Protein AF-F2U3V9-F1 (afdb_monomer_lite)

Sequence (122 aa):
MSDLPAEWVKRCKELVGGEVFTRDAPGKWEGKQGSHVPVTEKTDDGKTKVKVPHVMKKGESDAENHWIELVFVMDSEGEVAACAKFAPTDAEAVLAFEPQEGKSYTPYGLCNLHGLWKGDNF

Structure (mmCIF, N/CA/C/O backbone):
data_AF-F2U3V9-F1
#
_entry.id   AF-F2U3V9-F1
#
loop_
_atom_site.group_PDB
_atom_site.id
_atom_site.type_symbol
_atom_site.label_atom_id
_atom_site.label_alt_id
_atom_site.label_comp_id
_atom_site.label_asym_id
_atom_site.label_entity_id
_atom_site.label_seq_id
_atom_site.pdbx_PDB_ins_code
_atom_site.Cartn_x
_atom_site.Cartn_y
_atom_site.Cartn_z
_atom_site.occupancy
_atom_site.B_iso_or_equiv
_atom_site.auth_seq_id
_atom_site.auth_comp_id
_atom_site.auth_asym_id
_atom_site.auth_atom_id
_atom_site.pdbx_PDB_model_num
ATOM 1 N N . MET A 1 1 ? 0.333 12.790 16.675 1.00 47.12 1 MET A N 1
ATOM 2 C CA . MET A 1 1 ? 0.216 12.163 15.345 1.00 47.12 1 MET A CA 1
ATOM 3 C C . MET A 1 1 ? 0.920 13.105 14.392 1.00 47.12 1 MET A C 1
ATOM 5 O O . MET A 1 1 ? 0.575 14.274 14.392 1.00 47.12 1 MET A O 1
ATOM 9 N N . SER A 1 2 ? 1.997 12.680 13.735 1.00 49.88 2 SER A N 1
ATOM 10 C CA . SER A 1 2 ? 2.612 13.497 12.684 1.00 49.88 2 SER A CA 1
ATOM 11 C C . SER A 1 2 ? 1.569 13.701 11.589 1.00 49.88 2 SER A C 1
ATOM 13 O O . SER A 1 2 ? 1.069 12.705 11.065 1.00 49.88 2 SER A O 1
ATOM 15 N N . ASP A 1 3 ? 1.211 14.949 11.294 1.00 69.62 3 ASP A N 1
ATOM 16 C CA . ASP A 1 3 ? 0.222 15.257 10.265 1.00 69.62 3 ASP A CA 1
ATOM 17 C C . ASP A 1 3 ? 0.719 14.704 8.925 1.00 69.62 3 ASP A C 1
ATOM 19 O O . ASP A 1 3 ? 1.736 15.147 8.387 1.00 69.62 3 ASP A O 1
ATOM 23 N N . LEU A 1 4 ? 0.037 13.675 8.417 1.00 79.00 4 LEU A N 1
ATOM 24 C CA . LEU A 1 4 ? 0.295 13.161 7.078 1.00 79.00 4 LEU A CA 1
ATOM 25 C C . LEU A 1 4 ? 0.063 14.304 6.082 1.00 79.00 4 LEU A C 1
ATOM 27 O O . LEU A 1 4 ? -0.969 14.977 6.181 1.00 79.00 4 LEU A O 1
ATOM 31 N N . PRO A 1 5 ? 0.963 14.527 5.110 1.00 87.75 5 PRO A N 1
ATOM 32 C CA . PRO A 1 5 ? 0.752 15.567 4.115 1.00 87.75 5 PRO A CA 1
ATOM 33 C C . PRO A 1 5 ? -0.598 15.387 3.411 1.00 87.75 5 PRO A C 1
ATOM 35 O O . PRO A 1 5 ? -0.964 14.274 3.012 1.00 87.75 5 PRO A O 1
ATOM 38 N N . ALA A 1 6 ? -1.358 16.474 3.263 1.00 89.88 6 ALA A N 1
ATOM 39 C CA . ALA A 1 6 ? -2.723 16.423 2.737 1.00 89.88 6 ALA A CA 1
ATOM 40 C C . ALA A 1 6 ? -2.778 15.816 1.326 1.00 89.88 6 ALA A C 1
ATOM 42 O O . ALA A 1 6 ? -3.723 15.099 0.983 1.00 89.88 6 ALA A O 1
ATOM 43 N N . GLU A 1 7 ? -1.744 16.047 0.512 1.00 91.50 7 GLU A N 1
ATOM 44 C CA . GLU A 1 7 ? -1.631 15.444 -0.810 1.00 91.50 7 GLU A CA 1
ATOM 45 C C . GLU A 1 7 ? -1.478 13.915 -0.759 1.00 91.50 7 GLU A C 1
ATOM 47 O O . GLU A 1 7 ? -2.001 13.225 -1.635 1.00 91.50 7 GLU A O 1
ATOM 52 N N . TRP A 1 8 ? -0.847 13.359 0.280 1.00 90.00 8 TRP A N 1
ATOM 53 C CA . TRP A 1 8 ? -0.725 11.906 0.450 1.00 90.00 8 TRP A CA 1
ATOM 54 C C . TRP A 1 8 ? -2.035 11.287 0.916 1.00 90.00 8 TRP A C 1
ATOM 56 O O . TRP A 1 8 ? -2.437 10.248 0.390 1.00 90.00 8 TRP A O 1
ATOM 66 N N . VAL A 1 9 ? -2.742 11.949 1.837 1.00 93.12 9 VAL A N 1
ATOM 67 C CA . VAL A 1 9 ? -4.086 11.524 2.258 1.00 93.12 9 VAL A CA 1
ATOM 68 C C . VAL A 1 9 ? -5.020 11.477 1.051 1.00 93.12 9 VAL A C 1
ATOM 70 O O . VAL A 1 9 ? -5.668 10.457 0.804 1.00 93.12 9 VAL A O 1
ATOM 73 N N . LYS A 1 10 ? -5.035 12.547 0.247 1.00 95.38 10 LYS A N 1
ATOM 74 C CA . LYS A 1 10 ? -5.817 12.609 -0.992 1.00 95.38 10 LYS A CA 1
ATOM 75 C C . LYS A 1 10 ? -5.441 11.474 -1.948 1.00 95.38 10 LYS A C 1
ATOM 77 O O . LYS A 1 10 ? -6.328 10.770 -2.424 1.00 95.38 10 LYS A O 1
ATOM 82 N N . ARG A 1 11 ? -4.143 11.255 -2.184 1.00 95.69 11 ARG A N 1
ATOM 83 C CA . ARG A 1 11 ? -3.660 10.201 -3.085 1.00 95.69 11 ARG A CA 1
ATOM 84 C C . ARG A 1 11 ? -4.092 8.802 -2.640 1.00 95.69 11 ARG A C 1
ATOM 86 O O . ARG A 1 11 ? -4.517 8.016 -3.481 1.00 95.69 11 ARG A O 1
ATOM 93 N N . CYS A 1 12 ? -4.017 8.492 -1.346 1.00 97.31 12 CYS A N 1
ATOM 94 C CA . CYS A 1 12 ? -4.467 7.203 -0.812 1.00 97.31 12 CYS A CA 1
ATOM 95 C C . CYS A 1 12 ? -5.968 6.988 -1.052 1.00 97.31 12 CYS A C 1
ATOM 97 O O . CYS A 1 12 ? -6.366 5.927 -1.528 1.00 97.31 12 CYS A O 1
ATOM 99 N N . LYS A 1 13 ? -6.796 8.012 -0.800 1.00 97.25 13 LYS A N 1
ATOM 100 C CA . LYS A 1 13 ? -8.246 7.940 -1.051 1.00 97.25 13 LYS A CA 1
ATOM 101 C C . LYS A 1 13 ? -8.569 7.754 -2.539 1.00 97.25 13 LYS A C 1
ATOM 103 O O . LYS A 1 13 ? -9.413 6.931 -2.878 1.00 97.25 13 LYS A O 1
ATOM 108 N N . GLU A 1 14 ? -7.869 8.457 -3.432 1.00 97.62 14 GLU A N 1
ATOM 109 C CA . GLU A 1 14 ? -8.022 8.282 -4.886 1.00 97.62 14 GLU A CA 1
ATOM 110 C C . GLU A 1 14 ? -7.650 6.867 -5.349 1.00 97.62 14 GLU A C 1
ATOM 112 O O . GLU A 1 14 ? -8.332 6.306 -6.202 1.00 97.62 14 GLU A O 1
ATOM 117 N N . LEU A 1 15 ? -6.590 6.279 -4.782 1.00 98.06 15 LEU A N 1
ATOM 118 C CA . LEU A 1 15 ? -6.167 4.911 -5.094 1.00 98.06 15 LEU A CA 1
ATOM 119 C C . LEU A 1 15 ? -7.246 3.885 -4.734 1.00 98.06 15 LEU A C 1
ATOM 121 O O . LEU A 1 15 ? -7.547 3.015 -5.547 1.00 98.06 15 LEU A O 1
ATOM 125 N N . VAL A 1 16 ? -7.849 4.003 -3.548 1.00 97.50 16 VAL A N 1
ATOM 126 C CA . VAL A 1 16 ? -8.900 3.074 -3.093 1.00 97.50 16 VAL A CA 1
ATOM 127 C C . VAL A 1 16 ? -10.196 3.220 -3.896 1.00 97.50 16 VAL A C 1
ATOM 129 O O . VAL A 1 16 ? -10.931 2.249 -4.042 1.00 97.50 16 VAL A O 1
ATOM 132 N N . GLY A 1 17 ? -10.461 4.397 -4.469 1.00 96.38 17 GLY A N 1
ATOM 133 C CA . GLY A 1 17 ? -11.569 4.597 -5.410 1.00 96.38 17 GLY A CA 1
ATOM 134 C C . GLY A 1 17 ? -11.341 4.000 -6.807 1.00 96.38 17 GLY A C 1
ATOM 135 O O . GLY A 1 17 ? -12.254 4.038 -7.631 1.00 96.38 17 GLY A O 1
ATOM 136 N N . GLY A 1 18 ? -10.136 3.496 -7.095 1.00 96.56 18 GLY A N 1
ATOM 137 C CA . GLY A 1 18 ? -9.757 2.899 -8.374 1.00 96.56 18 GLY A CA 1
ATOM 138 C C . GLY A 1 18 ? -9.813 1.368 -8.389 1.00 96.56 18 GLY A C 1
ATOM 139 O O . GLY A 1 18 ? -10.569 0.734 -7.657 1.00 96.56 18 GLY A O 1
ATOM 140 N N . GLU A 1 19 ? -8.999 0.762 -9.257 1.00 97.81 19 GLU A N 1
ATOM 141 C CA . GLU A 1 19 ? -8.824 -0.693 -9.304 1.00 97.81 19 GLU A CA 1
ATOM 142 C C . GLU A 1 19 ? -7.995 -1.164 -8.103 1.00 97.81 19 GLU A C 1
ATOM 144 O O . GLU A 1 19 ? -6.871 -0.702 -7.885 1.00 97.81 19 GLU A O 1
ATOM 149 N N . VAL A 1 20 ? -8.553 -2.106 -7.341 1.00 98.62 20 VAL A N 1
ATOM 150 C CA . VAL A 1 20 ? -7.916 -2.695 -6.162 1.00 98.62 20 VAL A CA 1
ATOM 151 C C . VAL A 1 20 ? -7.940 -4.210 -6.290 1.00 98.62 20 VAL A C 1
ATOM 153 O O . VAL A 1 20 ? -9.004 -4.814 -6.423 1.00 98.62 20 VAL A O 1
ATO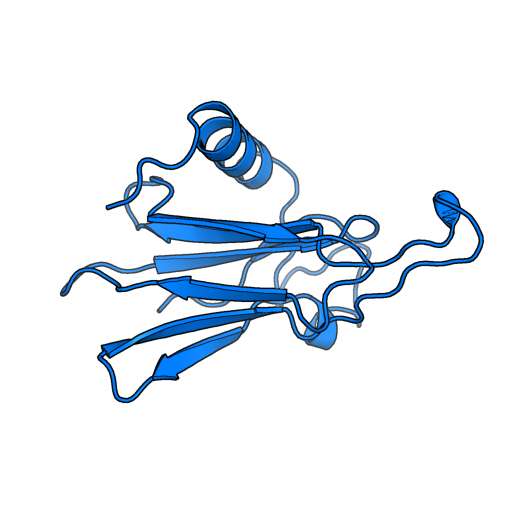M 156 N N . PHE A 1 21 ? -6.766 -4.823 -6.212 1.00 98.75 21 PHE A N 1
ATOM 157 C CA . PHE A 1 21 ? -6.603 -6.270 -6.222 1.00 98.75 21 PHE A CA 1
ATOM 158 C C . PHE A 1 21 ? -6.632 -6.825 -4.801 1.00 98.75 21 PHE A C 1
ATOM 160 O O . PHE A 1 21 ? -6.194 -6.182 -3.843 1.00 98.75 21 PHE A O 1
ATOM 167 N N . THR A 1 22 ? -7.129 -8.045 -4.654 1.00 98.69 22 THR A N 1
ATOM 168 C CA . THR A 1 22 ? -7.143 -8.757 -3.373 1.00 98.69 22 THR A CA 1
ATOM 169 C C . THR A 1 22 ? -6.575 -10.157 -3.548 1.00 98.69 22 THR A C 1
ATOM 171 O O . THR A 1 22 ? -6.304 -10.604 -4.665 1.00 98.69 22 THR A O 1
ATOM 174 N N . ARG A 1 23 ? -6.412 -10.877 -2.435 1.00 98.06 23 ARG A N 1
ATOM 175 C CA . ARG A 1 23 ? -6.042 -12.293 -2.473 1.00 98.06 23 ARG A CA 1
ATOM 176 C C . ARG A 1 23 ? -7.025 -13.135 -3.300 1.00 98.06 23 ARG A C 1
ATOM 178 O O . ARG A 1 23 ? -6.587 -13.992 -4.061 1.00 98.06 23 ARG A O 1
ATOM 185 N N . ASP A 1 24 ? -8.318 -12.844 -3.180 1.00 98.12 24 ASP A N 1
ATOM 186 C CA . ASP A 1 24 ? -9.397 -13.618 -3.807 1.00 98.12 24 ASP A CA 1
ATOM 187 C C . ASP A 1 24 ? -9.837 -13.054 -5.170 1.00 98.12 24 ASP A C 1
ATOM 189 O O . ASP A 1 24 ? -10.506 -13.734 -5.944 1.00 98.12 24 ASP A O 1
ATOM 193 N N . ALA A 1 25 ? -9.454 -11.813 -5.479 1.00 98.25 25 ALA A N 1
ATOM 194 C CA . ALA A 1 25 ? -9.726 -11.142 -6.745 1.00 98.25 25 ALA A CA 1
ATOM 195 C C . ALA A 1 25 ? -8.452 -10.447 -7.270 1.00 98.25 25 ALA A C 1
ATOM 197 O O . ALA A 1 25 ? -8.352 -9.217 -7.252 1.00 98.25 25 ALA A O 1
ATOM 198 N N . PRO A 1 26 ? -7.451 -11.214 -7.737 1.00 98.31 26 PRO A N 1
ATOM 199 C CA . PRO A 1 26 ? -6.188 -10.663 -8.235 1.00 98.31 26 PRO A CA 1
ATOM 200 C C . PRO A 1 26 ? -6.284 -10.124 -9.671 1.00 98.31 26 PRO A C 1
ATOM 202 O O . PRO A 1 26 ? -5.350 -9.493 -10.167 1.00 98.31 26 PRO A O 1
ATOM 205 N N . GLY A 1 27 ? -7.392 -10.396 -10.367 1.00 97.81 27 GLY A N 1
ATOM 206 C CA . GLY A 1 27 ? -7.612 -9.978 -11.748 1.00 97.81 27 GLY A CA 1
ATOM 207 C C . GLY A 1 27 ? -6.508 -10.474 -12.683 1.00 97.81 27 GLY A C 1
ATOM 208 O O . GLY A 1 27 ? -6.140 -11.647 -12.679 1.00 97.81 27 GLY A O 1
ATOM 209 N N . LYS A 1 28 ? -5.940 -9.560 -13.477 1.00 97.56 28 LYS A N 1
ATOM 210 C CA . LYS A 1 28 ? -4.839 -9.866 -14.409 1.00 97.56 28 LYS A CA 1
ATOM 211 C C . LYS A 1 28 ? -3.534 -10.302 -13.725 1.00 97.56 28 LYS A C 1
ATOM 213 O O . LYS A 1 28 ? -2.615 -10.734 -14.416 1.00 97.56 28 LYS A O 1
ATOM 218 N N . TRP A 1 29 ? -3.441 -10.179 -12.401 1.00 98.12 29 TRP A N 1
ATOM 219 C CA . TRP A 1 29 ? -2.262 -10.535 -11.613 1.00 98.12 29 TRP A CA 1
ATOM 220 C C . TRP A 1 29 ? -2.423 -11.850 -10.843 1.00 98.12 29 TRP A C 1
ATOM 222 O O . TRP A 1 29 ? -1.766 -12.050 -9.820 1.00 98.12 29 TRP A O 1
ATOM 232 N N . GLU A 1 30 ? -3.288 -12.748 -11.315 1.00 98.44 30 GLU A N 1
ATOM 233 C CA . GLU A 1 30 ? -3.397 -14.110 -10.787 1.00 98.44 30 GLU A CA 1
ATOM 234 C C . GLU A 1 30 ? -2.006 -14.758 -10.622 1.00 98.44 30 GLU A C 1
ATOM 236 O O . GLU A 1 30 ? -1.148 -14.687 -11.506 1.00 98.44 30 GLU A O 1
ATOM 241 N N . GLY A 1 31 ? -1.757 -15.344 -9.450 1.00 98.12 31 GLY A N 1
ATOM 242 C CA . GLY A 1 31 ? -0.460 -15.895 -9.042 1.00 98.12 31 GLY A CA 1
ATOM 243 C C . GLY A 1 31 ? 0.526 -14.900 -8.404 1.00 98.12 31 GLY A C 1
ATOM 244 O O . GLY A 1 31 ? 1.602 -15.318 -7.971 1.00 98.12 31 GLY A O 1
ATOM 245 N N . LYS A 1 32 ? 0.215 -13.596 -8.320 1.00 98.31 32 LYS A N 1
ATOM 246 C CA . LYS A 1 32 ? 1.075 -12.573 -7.679 1.00 98.31 32 LYS A CA 1
ATOM 247 C C . LYS A 1 32 ? 0.676 -12.216 -6.246 1.00 98.31 32 LYS A C 1
ATOM 249 O O . LYS A 1 32 ? 1.405 -11.473 -5.589 1.00 98.31 32 LYS A O 1
ATOM 254 N N . GLN A 1 33 ? -0.433 -12.754 -5.742 1.00 98.38 33 GLN A N 1
ATOM 255 C CA . GLN A 1 33 ? -1.028 -12.377 -4.454 1.00 98.38 33 GLN A CA 1
ATOM 256 C C . GLN A 1 33 ? -0.029 -12.495 -3.301 1.00 98.38 33 GLN A C 1
ATOM 258 O O . GLN A 1 33 ? 0.111 -11.570 -2.505 1.00 98.38 33 GLN A O 1
ATOM 263 N N . GLY A 1 34 ? 0.720 -13.601 -3.260 1.00 98.00 34 GLY A N 1
ATOM 264 C CA . GLY A 1 34 ? 1.668 -13.893 -2.183 1.00 98.00 34 GLY A CA 1
ATOM 265 C C . GLY A 1 34 ? 2.813 -12.886 -2.040 1.00 98.00 34 GLY A C 1
ATOM 266 O O . GLY A 1 34 ? 3.440 -12.860 -0.988 1.00 98.00 34 GLY A O 1
ATOM 267 N N . SER A 1 35 ? 3.079 -12.059 -3.058 1.00 98.19 35 SER A N 1
ATOM 268 C CA . SER A 1 35 ? 4.109 -11.015 -3.006 1.00 98.19 35 SER A CA 1
ATOM 269 C C . SER A 1 35 ? 3.569 -9.584 -3.009 1.00 98.19 35 SER A C 1
ATOM 271 O O . SER A 1 35 ? 4.359 -8.647 -2.982 1.00 98.19 35 SER A O 1
ATOM 273 N N . HIS A 1 36 ? 2.249 -9.390 -3.052 1.00 98.69 36 HIS A N 1
ATOM 274 C CA . HIS A 1 36 ? 1.651 -8.055 -3.183 1.00 98.69 36 HIS A CA 1
ATOM 275 C C . HIS A 1 36 ? 0.578 -7.749 -2.146 1.00 98.69 36 HIS A C 1
ATOM 277 O O . HIS A 1 36 ? 0.386 -6.584 -1.808 1.00 98.69 36 HIS A O 1
ATOM 283 N N . VAL A 1 37 ? -0.107 -8.766 -1.626 1.00 98.81 37 VAL A N 1
ATOM 284 C CA . VAL A 1 37 ? -1.093 -8.580 -0.562 1.00 98.81 37 VAL A CA 1
ATOM 285 C C . VAL A 1 37 ? -0.353 -8.153 0.716 1.00 98.81 37 VAL A C 1
ATOM 287 O O . VAL A 1 37 ? 0.530 -8.888 1.168 1.00 98.81 37 VAL A O 1
ATOM 290 N N . PRO A 1 38 ? -0.670 -6.980 1.299 1.00 98.75 38 PRO A N 1
ATOM 291 C CA . PRO A 1 38 ? -0.103 -6.565 2.575 1.00 98.75 38 PRO A CA 1
ATOM 292 C C . PRO A 1 38 ? -0.410 -7.571 3.687 1.00 98.75 38 PRO A C 1
ATOM 294 O O . PRO A 1 38 ? -1.531 -8.067 3.795 1.00 98.75 38 PRO A O 1
ATOM 297 N N . VAL A 1 39 ? 0.577 -7.819 4.542 1.00 98.44 39 VAL A N 1
ATOM 298 C CA . VAL A 1 39 ? 0.465 -8.652 5.742 1.00 98.44 39 VAL A CA 1
ATOM 299 C C . VAL A 1 39 ? 0.710 -7.807 6.983 1.00 98.44 39 VAL A C 1
ATOM 301 O O . VAL A 1 39 ? 1.530 -6.885 6.966 1.00 98.44 39 VAL A O 1
ATOM 304 N N . THR A 1 40 ? -0.007 -8.114 8.060 1.00 97.94 40 THR A N 1
ATOM 305 C CA . THR A 1 40 ? 0.055 -7.355 9.311 1.00 97.94 40 THR A CA 1
ATOM 306 C C . THR A 1 40 ? 0.575 -8.193 10.462 1.00 97.94 40 THR A C 1
ATOM 308 O O . THR A 1 40 ? 0.161 -9.336 10.641 1.00 97.94 40 THR A O 1
ATOM 311 N N . GLU A 1 41 ? 1.426 -7.593 11.282 1.00 97.00 41 GLU A N 1
ATOM 312 C CA . GLU A 1 41 ? 1.997 -8.199 12.479 1.00 97.00 41 GLU A CA 1
ATOM 313 C C . GLU A 1 41 ? 1.894 -7.206 13.641 1.00 97.00 41 GLU A C 1
ATOM 315 O O . GLU A 1 41 ? 2.335 -6.060 13.524 1.00 97.00 41 GLU A O 1
ATOM 320 N N . LYS A 1 42 ? 1.310 -7.631 14.767 1.00 94.50 42 LYS A N 1
ATOM 321 C CA . LYS A 1 42 ? 1.340 -6.850 16.011 1.00 94.50 42 LYS A CA 1
ATOM 322 C C . LYS A 1 42 ? 2.698 -7.030 16.680 1.00 94.50 42 LYS A C 1
ATOM 324 O O . LYS A 1 42 ? 3.184 -8.153 16.775 1.00 94.50 42 LYS A O 1
ATOM 329 N N . THR A 1 43 ? 3.291 -5.942 17.147 1.00 93.00 43 THR A N 1
ATOM 330 C CA . THR A 1 43 ? 4.576 -5.947 17.850 1.00 93.00 43 THR A CA 1
ATOM 331 C C . THR A 1 43 ? 4.381 -5.823 19.358 1.00 93.00 43 THR A C 1
ATOM 333 O O . THR A 1 43 ? 3.366 -5.305 19.824 1.00 93.00 43 THR A O 1
ATOM 336 N N . ASP A 1 44 ? 5.375 -6.267 20.131 1.00 90.69 44 ASP A N 1
ATOM 337 C CA . ASP A 1 44 ? 5.329 -6.259 21.603 1.00 90.69 44 ASP A CA 1
ATOM 338 C C . ASP A 1 44 ? 5.179 -4.848 22.204 1.00 90.69 44 ASP A C 1
ATOM 340 O O . ASP A 1 44 ? 4.696 -4.696 23.323 1.00 90.69 44 ASP A O 1
ATOM 344 N N . ASP A 1 45 ? 5.562 -3.805 21.458 1.00 90.62 45 ASP A N 1
ATOM 345 C CA . ASP A 1 45 ? 5.409 -2.395 21.840 1.00 90.62 45 ASP A CA 1
ATOM 346 C C . ASP A 1 45 ? 4.022 -1.811 21.507 1.00 90.62 45 ASP A C 1
ATOM 348 O O . ASP A 1 45 ? 3.838 -0.598 21.566 1.00 90.62 45 ASP A O 1
ATOM 352 N N . GLY A 1 46 ? 3.048 -2.655 21.143 1.00 88.81 46 GLY A N 1
ATOM 353 C CA . GLY A 1 46 ? 1.662 -2.260 20.874 1.00 88.81 46 GLY A CA 1
ATOM 354 C C . GLY A 1 46 ? 1.417 -1.688 19.475 1.00 88.81 46 GLY A C 1
ATOM 355 O O . GLY A 1 46 ? 0.276 -1.377 19.130 1.00 88.81 46 GLY A O 1
ATOM 356 N N . LYS A 1 47 ? 2.454 -1.575 18.638 1.00 95.38 47 LYS A N 1
ATOM 357 C CA . LYS A 1 47 ? 2.301 -1.143 17.245 1.00 95.38 47 LYS A CA 1
ATOM 358 C C . LYS A 1 47 ? 1.836 -2.291 16.354 1.00 95.38 47 LYS A C 1
ATOM 360 O O . LYS A 1 47 ? 1.877 -3.470 16.697 1.00 95.38 47 LYS A O 1
ATOM 365 N N . THR A 1 48 ? 1.390 -1.927 15.161 1.00 97.25 48 THR A N 1
ATOM 366 C CA . THR A 1 48 ? 1.177 -2.859 14.054 1.00 97.25 48 THR A CA 1
ATOM 367 C C . THR A 1 48 ? 2.157 -2.520 12.941 1.00 97.25 48 THR A C 1
ATOM 369 O O . THR A 1 48 ? 2.226 -1.374 12.487 1.00 97.25 48 THR A O 1
ATOM 372 N N . LYS A 1 49 ? 2.904 -3.525 12.485 1.00 98.06 49 LYS A N 1
ATOM 373 C CA . LYS A 1 49 ? 3.676 -3.487 11.246 1.00 98.06 49 LYS A CA 1
ATOM 374 C C . LYS A 1 49 ? 2.811 -3.980 10.097 1.00 98.06 49 LYS A C 1
ATOM 376 O O . LYS A 1 49 ? 2.230 -5.057 10.173 1.00 98.06 49 LYS A O 1
ATOM 381 N N . VAL A 1 50 ? 2.773 -3.210 9.023 1.00 98.56 50 VAL A N 1
ATOM 382 C CA . VAL A 1 50 ? 2.192 -3.581 7.737 1.00 98.56 50 VAL A CA 1
ATOM 383 C C . VAL A 1 50 ? 3.337 -3.731 6.751 1.00 98.56 50 VAL A C 1
ATOM 385 O O . VAL A 1 50 ? 4.066 -2.773 6.490 1.00 98.56 50 VAL A O 1
ATOM 388 N N . LYS A 1 51 ? 3.502 -4.937 6.214 1.00 98.56 51 LYS A N 1
ATOM 389 C CA . LYS A 1 51 ? 4.551 -5.279 5.256 1.00 98.56 51 LYS A CA 1
ATOM 390 C C . LYS A 1 51 ? 3.929 -5.723 3.949 1.00 98.56 51 LYS A C 1
ATOM 392 O O . LYS A 1 51 ? 2.992 -6.513 3.948 1.00 98.56 51 LYS A O 1
ATOM 397 N N . VAL A 1 52 ? 4.499 -5.288 2.834 1.00 98.75 52 VAL A N 1
ATOM 398 C CA . VAL A 1 52 ? 4.217 -5.905 1.537 1.00 98.75 52 VAL A CA 1
ATOM 399 C C . VAL A 1 52 ? 5.397 -6.818 1.187 1.00 98.75 52 VAL A C 1
ATOM 401 O O . VAL A 1 52 ? 6.520 -6.319 1.080 1.00 98.75 52 VAL A O 1
ATOM 404 N N . PRO A 1 53 ? 5.204 -8.146 1.059 1.00 97.88 53 PRO A N 1
ATOM 405 C CA . PRO A 1 53 ? 6.286 -9.114 0.845 1.00 97.88 53 PRO A CA 1
ATOM 406 C C . PRO A 1 53 ? 6.789 -9.104 -0.611 1.00 97.88 53 PRO A C 1
ATOM 408 O O . PRO A 1 53 ? 6.706 -10.094 -1.336 1.00 97.88 53 PRO A O 1
ATOM 411 N N . HIS A 1 54 ? 7.321 -7.962 -1.035 1.00 98.50 54 HIS A N 1
ATOM 412 C CA . HIS A 1 54 ? 7.698 -7.673 -2.411 1.00 98.50 54 HIS A CA 1
ATOM 413 C C . HIS A 1 54 ? 9.187 -7.333 -2.534 1.00 98.50 54 HIS A C 1
ATOM 415 O O . HIS A 1 54 ? 9.827 -6.899 -1.577 1.00 98.50 54 HIS A O 1
ATOM 421 N N . VAL A 1 55 ? 9.737 -7.500 -3.737 1.00 97.69 55 VAL A N 1
ATOM 422 C CA . VAL A 1 55 ? 11.098 -7.055 -4.049 1.00 97.69 55 VAL A CA 1
ATOM 423 C C . VAL A 1 55 ? 11.182 -5.524 -4.057 1.00 97.69 55 VAL A C 1
ATOM 425 O O . VAL A 1 55 ? 10.286 -4.846 -4.554 1.00 97.69 55 VAL A O 1
ATOM 428 N N . MET A 1 56 ? 12.272 -4.972 -3.537 1.00 98.38 56 MET A N 1
ATOM 429 C CA . MET A 1 56 ? 12.603 -3.555 -3.670 1.00 98.38 56 MET A CA 1
ATOM 430 C C . MET A 1 56 ? 13.852 -3.464 -4.542 1.00 98.38 56 MET A C 1
ATOM 432 O O . MET A 1 56 ? 14.958 -3.740 -4.079 1.00 98.38 56 MET A O 1
ATOM 436 N N . LYS A 1 57 ? 13.665 -3.216 -5.843 1.00 97.69 57 LYS A N 1
ATOM 437 C CA . LYS A 1 57 ? 14.765 -3.241 -6.810 1.00 97.69 57 LYS A CA 1
ATOM 438 C C . LYS A 1 57 ? 14.810 -1.975 -7.647 1.00 97.69 57 LYS A C 1
ATOM 440 O O . LYS A 1 57 ? 13.883 -1.681 -8.404 1.00 97.69 57 LYS A O 1
ATOM 445 N N . LYS A 1 58 ? 15.958 -1.300 -7.587 1.00 97.69 58 LYS A N 1
ATOM 446 C CA . LYS A 1 58 ? 16.379 -0.322 -8.589 1.00 97.69 58 LYS A CA 1
ATOM 447 C C . LYS A 1 58 ? 17.041 -1.062 -9.755 1.00 97.69 58 LYS A C 1
ATOM 449 O O . LYS A 1 58 ? 17.947 -1.863 -9.530 1.00 97.69 58 LYS A O 1
ATOM 454 N N . GLY A 1 59 ? 16.541 -0.853 -10.966 1.00 95.38 59 GLY A N 1
ATOM 455 C CA . GLY A 1 59 ? 17.146 -1.359 -12.195 1.00 95.38 59 GLY A CA 1
ATOM 456 C C . GLY A 1 59 ? 18.227 -0.420 -12.731 1.00 95.38 59 GLY A C 1
ATOM 457 O O . GLY A 1 59 ? 18.535 0.605 -12.119 1.00 95.38 59 GLY A O 1
ATOM 458 N N . GLU A 1 60 ? 18.785 -0.754 -13.894 1.00 96.12 60 GLU A N 1
ATOM 459 C CA . GLU A 1 60 ? 19.772 0.104 -14.571 1.00 96.12 60 GLU A CA 1
ATOM 460 C C . GLU A 1 60 ? 19.099 1.323 -15.227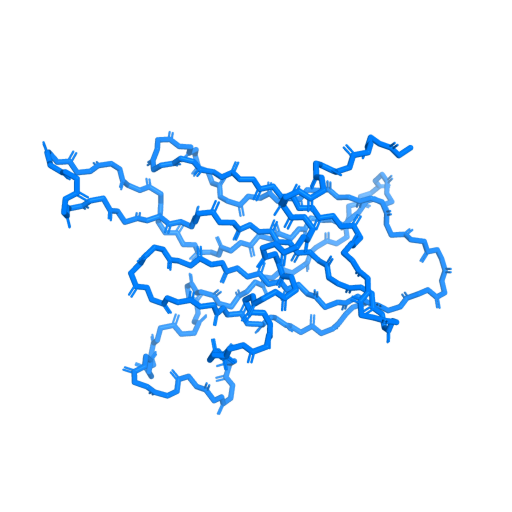 1.00 96.12 60 GLU A C 1
ATOM 462 O O . GLU A 1 60 ? 19.734 2.347 -15.476 1.00 96.12 60 GLU A O 1
ATOM 467 N N . SER A 1 61 ? 17.788 1.230 -15.472 1.00 95.12 61 SER A N 1
ATOM 468 C CA . SER A 1 61 ? 16.941 2.315 -15.966 1.00 95.12 61 SER A CA 1
ATOM 469 C C . SER A 1 61 ? 15.630 2.415 -15.183 1.00 95.12 61 SER A C 1
ATOM 471 O O . SER A 1 61 ? 15.209 1.464 -14.522 1.00 95.12 61 SER A O 1
ATOM 473 N N . ASP A 1 62 ? 14.938 3.551 -15.299 1.00 90.81 62 ASP A N 1
ATOM 474 C CA . ASP A 1 62 ? 13.670 3.775 -14.591 1.00 90.81 62 ASP A CA 1
ATOM 475 C C . ASP A 1 62 ? 12.577 2.765 -14.964 1.00 90.81 62 ASP A C 1
ATOM 477 O O . ASP A 1 62 ? 11.761 2.401 -14.119 1.00 90.81 62 ASP A O 1
ATOM 481 N N . ALA A 1 63 ? 12.590 2.268 -16.205 1.00 92.31 63 ALA A N 1
ATOM 482 C CA . ALA A 1 63 ? 11.644 1.261 -16.684 1.00 92.31 63 ALA A CA 1
ATOM 483 C C . ALA A 1 63 ? 11.858 -0.124 -16.045 1.00 92.31 63 ALA A C 1
ATOM 485 O O . ALA A 1 63 ? 10.947 -0.949 -16.043 1.00 92.31 63 ALA A O 1
ATOM 486 N N . GLU A 1 64 ? 13.050 -0.383 -15.508 1.00 96.19 64 GLU A N 1
ATOM 487 C CA . GLU A 1 64 ? 13.402 -1.647 -14.855 1.00 96.19 64 GLU A CA 1
ATOM 488 C C . GLU A 1 64 ? 13.193 -1.616 -13.337 1.00 96.19 64 GLU A C 1
ATOM 490 O O . GLU A 1 64 ? 13.318 -2.650 -12.673 1.00 96.19 64 GLU A O 1
ATOM 495 N N . ASN A 1 65 ? 12.893 -0.447 -12.770 1.00 97.88 65 ASN A N 1
ATOM 496 C CA . ASN A 1 65 ? 12.627 -0.328 -11.347 1.00 97.88 65 ASN A CA 1
ATOM 497 C C . ASN A 1 65 ? 11.338 -1.086 -10.990 1.00 97.88 65 ASN A C 1
ATOM 499 O O . ASN A 1 65 ? 10.282 -0.895 -11.603 1.00 97.88 65 ASN A O 1
ATOM 503 N N . HIS A 1 66 ? 11.403 -1.911 -9.945 1.00 98.44 66 HIS A N 1
ATOM 504 C CA . HIS A 1 66 ? 10.262 -2.689 -9.470 1.00 98.44 66 HIS A CA 1
ATOM 505 C C . HIS A 1 66 ? 10.228 -2.709 -7.945 1.00 98.44 66 HIS A C 1
ATOM 507 O O . HIS A 1 66 ? 11.092 -3.303 -7.296 1.00 98.44 66 HIS A O 1
ATOM 513 N N . TRP A 1 67 ? 9.253 -2.006 -7.373 1.00 98.75 67 TRP A N 1
ATOM 514 C CA . TRP A 1 67 ? 9.157 -1.791 -5.934 1.00 98.75 67 TRP A CA 1
ATOM 515 C C . TRP A 1 67 ? 7.725 -1.466 -5.501 1.00 98.75 67 TRP A C 1
ATOM 517 O O . TRP A 1 67 ? 6.813 -1.294 -6.317 1.00 98.75 67 TRP A O 1
ATOM 527 N N . ILE A 1 68 ? 7.529 -1.401 -4.189 1.00 98.81 68 ILE A N 1
ATOM 528 C CA . ILE A 1 68 ? 6.302 -0.891 -3.581 1.00 98.81 68 ILE A CA 1
ATOM 529 C C . ILE A 1 68 ? 6.480 0.600 -3.365 1.00 98.81 68 ILE A C 1
ATOM 531 O O . ILE A 1 68 ? 7.379 1.003 -2.648 1.00 98.81 68 ILE A O 1
ATOM 535 N N . GLU A 1 69 ? 5.646 1.421 -3.987 1.00 98.06 69 GLU A N 1
ATOM 536 C CA . GLU A 1 69 ? 5.727 2.876 -3.894 1.00 98.06 69 GLU A CA 1
ATOM 537 C C . GLU A 1 69 ? 5.108 3.397 -2.595 1.00 98.06 69 GLU A C 1
ATOM 539 O O . GLU A 1 69 ? 5.667 4.290 -1.959 1.00 98.06 69 GLU A O 1
ATOM 544 N N . LEU A 1 70 ? 3.962 2.837 -2.198 1.00 98.12 70 LEU A N 1
ATOM 545 C CA . LEU A 1 70 ? 3.217 3.251 -1.011 1.00 98.12 70 LEU A CA 1
ATOM 546 C C . LEU A 1 70 ? 2.766 2.039 -0.200 1.00 98.12 70 LEU A C 1
ATOM 548 O O . LEU A 1 70 ? 2.294 1.049 -0.762 1.00 98.12 70 LEU A O 1
ATOM 552 N N . VAL A 1 71 ? 2.819 2.176 1.122 1.00 98.69 71 VAL A N 1
ATOM 553 C CA . VAL A 1 71 ? 2.069 1.340 2.066 1.00 98.69 71 VAL A CA 1
ATOM 554 C C . VAL A 1 71 ? 1.232 2.272 2.923 1.00 98.69 71 VAL A C 1
ATOM 556 O O . VAL A 1 71 ? 1.744 3.264 3.443 1.00 98.69 71 VAL A O 1
ATOM 559 N N . PHE A 1 72 ? 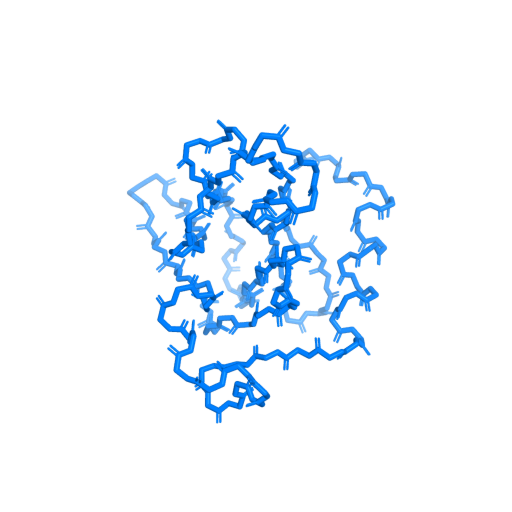-0.058 1.990 3.057 1.00 98.56 72 PHE A N 1
ATOM 560 C CA . PHE A 1 72 ? -0.951 2.811 3.866 1.00 98.56 72 PHE A CA 1
ATOM 561 C C . PHE A 1 72 ? -2.059 1.986 4.506 1.00 98.56 72 PHE A C 1
ATOM 563 O O . PHE A 1 72 ? -2.307 0.840 4.136 1.00 98.56 72 PHE A O 1
ATOM 570 N N . VAL A 1 73 ? -2.711 2.583 5.496 1.00 98.38 73 VAL A N 1
ATOM 571 C CA . VAL A 1 73 ? -3.781 1.968 6.273 1.00 98.38 73 VAL A CA 1
ATOM 572 C C . VAL A 1 73 ? -4.967 2.915 6.304 1.00 98.38 73 VAL A C 1
ATOM 574 O O . VAL A 1 73 ? -4.805 4.103 6.589 1.00 98.38 73 VAL A O 1
ATOM 577 N N . MET A 1 74 ? -6.152 2.380 6.027 1.00 98.00 74 MET A N 1
ATOM 578 C CA . MET A 1 74 ? -7.415 3.086 6.222 1.00 98.00 74 MET A CA 1
ATOM 579 C C . MET A 1 74 ? -8.144 2.539 7.443 1.00 98.00 74 MET A C 1
ATOM 581 O O . MET A 1 74 ? -8.078 1.336 7.6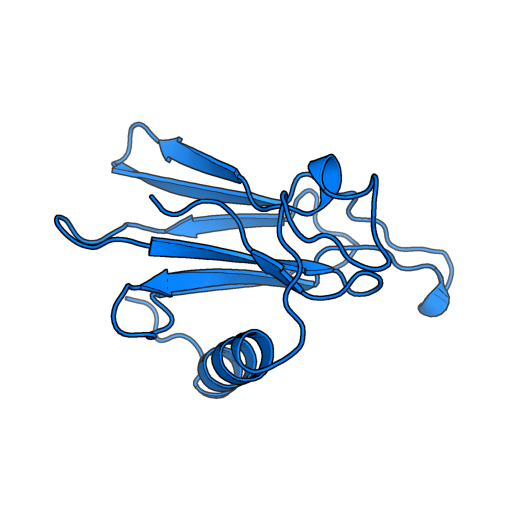99 1.00 98.00 74 MET A O 1
ATOM 585 N N . ASP A 1 75 ? -8.834 3.399 8.183 1.00 97.12 75 ASP A N 1
ATOM 586 C CA . ASP A 1 75 ? -9.779 2.958 9.206 1.00 97.12 75 ASP A CA 1
ATOM 587 C C . ASP A 1 75 ? -11.163 2.643 8.605 1.00 97.12 75 ASP A C 1
ATOM 589 O O . ASP A 1 75 ? -11.410 2.810 7.405 1.00 97.12 75 ASP A O 1
ATOM 593 N N . SER A 1 76 ? -12.079 2.155 9.442 1.00 95.50 76 SER A N 1
ATOM 594 C CA . SER A 1 76 ? -13.447 1.811 9.038 1.00 95.50 76 SER A CA 1
ATOM 595 C C . SER A 1 76 ? -14.305 3.003 8.596 1.00 95.50 76 SER A C 1
ATOM 597 O O . SER A 1 76 ? -15.356 2.792 7.995 1.00 95.50 76 SER A O 1
ATOM 599 N N . GLU A 1 77 ? -13.889 4.235 8.895 1.00 94.81 77 GLU A N 1
ATOM 600 C CA . GLU A 1 77 ? -14.577 5.465 8.485 1.00 94.81 77 GLU A CA 1
ATOM 601 C C . GLU A 1 77 ? -14.101 5.948 7.103 1.00 94.81 77 GLU A C 1
ATOM 603 O O . GLU A 1 77 ? -14.660 6.889 6.542 1.00 94.81 77 GLU A O 1
ATOM 608 N N . GLY A 1 78 ? -13.106 5.274 6.515 1.00 93.81 78 GLY A N 1
ATOM 609 C CA . GLY A 1 78 ? -12.520 5.658 5.236 1.00 93.81 78 GLY A CA 1
ATOM 610 C C . GLY A 1 78 ? -11.438 6.733 5.370 1.00 93.81 78 GLY A C 1
ATOM 611 O O . GLY A 1 78 ? -11.056 7.351 4.369 1.00 93.81 78 GLY A O 1
A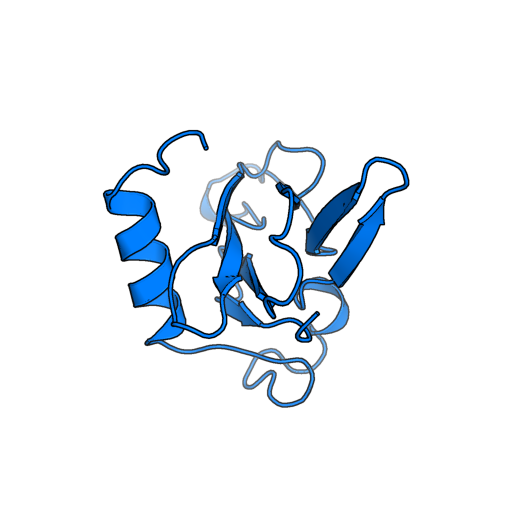TOM 612 N N . GLU A 1 79 ? -10.920 6.955 6.579 1.00 95.38 79 GLU A N 1
ATOM 613 C CA . GLU A 1 79 ? -9.836 7.895 6.836 1.00 95.38 79 GLU A CA 1
ATOM 614 C C . GLU A 1 79 ? -8.471 7.207 6.788 1.00 95.38 79 GLU A C 1
ATOM 616 O O . GLU A 1 79 ? -8.320 6.030 7.109 1.00 95.38 79 GLU A O 1
ATOM 621 N N . VAL A 1 80 ? -7.449 7.945 6.348 1.00 96.94 80 VAL A N 1
ATOM 622 C CA . VAL A 1 80 ? -6.079 7.423 6.247 1.00 96.94 80 VAL A CA 1
ATOM 623 C C . VAL A 1 80 ? -5.426 7.512 7.623 1.00 96.94 80 VAL A C 1
ATOM 625 O O . VAL A 1 80 ? -5.081 8.598 8.080 1.00 96.94 80 VAL A O 1
ATOM 628 N N . ALA A 1 81 ? -5.240 6.364 8.271 1.00 95.94 81 ALA A N 1
ATOM 629 C CA . ALA A 1 81 ? -4.660 6.273 9.608 1.00 95.94 81 ALA A CA 1
ATOM 630 C C . ALA A 1 81 ? -3.125 6.371 9.594 1.00 95.94 81 ALA A C 1
ATOM 632 O O . ALA A 1 81 ? -2.523 6.917 10.516 1.00 95.94 81 ALA A O 1
ATOM 633 N N . ALA A 1 82 ? -2.487 5.836 8.551 1.00 96.50 82 ALA A N 1
ATOM 634 C CA . ALA A 1 82 ? -1.038 5.858 8.379 1.00 96.50 82 ALA A CA 1
ATOM 635 C C . ALA A 1 82 ? -0.665 5.693 6.899 1.00 96.50 82 ALA A C 1
ATOM 637 O O . ALA A 1 82 ? -1.370 5.017 6.151 1.00 96.50 82 ALA A O 1
ATOM 638 N N . CYS A 1 83 ? 0.448 6.289 6.473 1.00 97.19 83 CYS A N 1
ATOM 639 C CA . CYS A 1 83 ? 0.968 6.176 5.111 1.00 97.19 83 CYS A CA 1
ATOM 640 C C . CYS A 1 83 ? 2.491 6.354 5.111 1.00 97.19 83 CYS A C 1
ATOM 642 O O . CYS A 1 83 ? 3.013 7.232 5.799 1.00 97.19 83 CYS A O 1
ATOM 644 N N . ALA A 1 84 ? 3.192 5.541 4.325 1.00 96.25 84 ALA A N 1
ATOM 645 C CA . ALA A 1 84 ? 4.613 5.676 4.045 1.00 96.25 84 ALA A CA 1
ATOM 646 C C . ALA A 1 84 ? 4.878 5.530 2.544 1.00 96.25 84 ALA A C 1
ATOM 648 O O . ALA A 1 84 ? 4.258 4.705 1.865 1.00 96.25 84 ALA A O 1
ATOM 649 N N . LYS A 1 85 ? 5.830 6.327 2.053 1.00 96.44 85 LYS A N 1
ATOM 650 C CA . LYS A 1 85 ? 6.362 6.256 0.694 1.00 96.44 85 LYS A CA 1
ATOM 651 C C . LYS A 1 85 ? 7.739 5.613 0.709 1.00 96.44 85 LYS A C 1
ATOM 653 O O . LYS A 1 85 ? 8.539 5.916 1.589 1.00 96.44 85 LYS A O 1
ATOM 658 N N . PHE A 1 86 ? 8.007 4.795 -0.301 1.00 97.38 86 PHE A N 1
ATOM 659 C CA . PHE A 1 86 ? 9.265 4.079 -0.457 1.00 97.38 86 PHE A CA 1
ATOM 660 C C . PHE A 1 86 ? 9.892 4.333 -1.833 1.00 97.38 86 PHE A C 1
ATOM 662 O O . PHE A 1 86 ? 9.239 4.739 -2.804 1.00 97.38 86 PHE A O 1
ATOM 669 N N . ALA A 1 87 ? 11.188 4.070 -1.905 1.00 97.81 87 ALA A N 1
ATOM 670 C CA . ALA A 1 87 ? 12.034 4.097 -3.080 1.00 97.81 87 ALA A CA 1
ATOM 671 C C . ALA A 1 87 ? 12.489 2.670 -3.438 1.00 97.81 87 ALA A C 1
ATOM 673 O O . ALA A 1 87 ? 12.585 1.805 -2.567 1.00 97.81 87 ALA A O 1
ATOM 674 N N . PRO A 1 88 ? 12.860 2.404 -4.702 1.00 98.12 88 PRO A N 1
ATOM 675 C CA . PRO A 1 88 ? 13.333 1.083 -5.119 1.00 98.12 88 PRO A CA 1
ATOM 676 C C . PRO A 1 88 ? 14.664 0.657 -4.476 1.00 98.12 88 PRO A C 1
ATOM 678 O O . PRO A 1 88 ? 15.087 -0.481 -4.649 1.00 98.12 88 PRO A O 1
ATOM 681 N N . THR A 1 89 ? 15.341 1.568 -3.773 1.00 98.00 89 THR A N 1
ATOM 682 C CA . THR A 1 89 ? 16.577 1.318 -3.019 1.00 98.00 89 THR A CA 1
ATOM 683 C C . THR A 1 89 ? 16.343 1.005 -1.544 1.00 98.00 89 THR A C 1
ATOM 685 O O . THR A 1 89 ? 17.308 0.703 -0.845 1.00 98.00 89 THR A O 1
ATOM 688 N N . ASP A 1 90 ? 15.106 1.119 -1.053 1.00 98.38 90 ASP A N 1
ATOM 689 C CA . ASP A 1 90 ? 14.791 0.754 0.326 1.00 98.38 90 ASP A CA 1
ATOM 690 C C . ASP A 1 90 ? 14.926 -0.756 0.520 1.00 98.38 90 ASP A C 1
ATOM 692 O O . ASP A 1 90 ? 14.683 -1.538 -0.395 1.00 98.38 90 ASP A O 1
ATOM 696 N N . ALA A 1 91 ? 15.308 -1.178 1.725 1.00 98.06 91 ALA A N 1
ATOM 697 C CA . ALA A 1 91 ? 15.494 -2.598 2.015 1.00 98.06 91 ALA A CA 1
ATOM 698 C C . ALA A 1 91 ? 14.168 -3.378 1.971 1.00 98.06 91 ALA A C 1
ATOM 700 O O . ALA A 1 91 ? 14.122 -4.508 1.485 1.00 98.06 91 ALA A O 1
ATOM 701 N N . GLU A 1 92 ? 13.089 -2.779 2.480 1.00 98.25 92 GLU A N 1
ATOM 702 C CA . GLU A 1 92 ? 11.753 -3.368 2.507 1.00 98.25 92 GLU A CA 1
ATOM 703 C C . GLU A 1 92 ? 10.656 -2.299 2.600 1.00 98.25 92 GLU A C 1
ATOM 705 O O . GLU A 1 92 ? 10.880 -1.197 3.099 1.00 98.25 92 GLU A O 1
ATOM 710 N N . ALA A 1 93 ? 9.450 -2.651 2.149 1.00 98.50 93 ALA A N 1
ATOM 711 C CA . ALA A 1 93 ? 8.259 -1.818 2.272 1.00 98.50 93 ALA A CA 1
ATOM 712 C C . ALA A 1 93 ? 7.483 -2.171 3.548 1.00 98.50 93 ALA A C 1
ATOM 714 O O . ALA A 1 93 ? 6.583 -3.020 3.534 1.00 98.50 93 ALA A O 1
ATOM 715 N N . VAL A 1 94 ? 7.874 -1.541 4.660 1.00 98.44 94 VAL A N 1
ATOM 716 C CA . VAL A 1 94 ? 7.275 -1.745 5.986 1.00 98.44 94 VAL A CA 1
ATOM 717 C C . VAL A 1 94 ? 6.836 -0.416 6.589 1.00 98.44 94 VAL A C 1
ATOM 719 O O . VAL A 1 94 ? 7.637 0.497 6.777 1.00 98.44 94 VAL A O 1
ATOM 722 N N . LEU A 1 95 ? 5.553 -0.330 6.931 1.00 97.31 95 LEU A N 1
ATOM 723 C CA . LEU A 1 95 ? 4.947 0.764 7.683 1.00 97.31 95 LEU A CA 1
ATOM 724 C C . LEU A 1 95 ? 4.652 0.275 9.103 1.00 97.31 95 LEU A C 1
ATOM 726 O O . LEU A 1 95 ? 3.995 -0.746 9.267 1.00 97.31 95 LEU A O 1
ATOM 730 N N . ALA A 1 96 ? 5.086 1.005 10.126 1.00 96.56 96 ALA A N 1
ATOM 731 C CA . ALA A 1 96 ? 4.681 0.753 11.507 1.00 96.56 96 ALA A CA 1
ATOM 732 C C . ALA A 1 96 ? 3.823 1.914 12.010 1.00 96.56 96 ALA A C 1
ATOM 734 O O . ALA A 1 96 ? 4.190 3.075 11.829 1.00 96.56 96 ALA A O 1
ATOM 735 N N . PHE A 1 97 ? 2.698 1.610 12.652 1.00 95.00 97 PHE A N 1
ATOM 736 C CA . PHE A 1 97 ? 1.837 2.619 13.267 1.00 95.00 97 PHE A CA 1
ATOM 737 C C . PHE A 1 97 ? 1.166 2.075 14.529 1.00 95.00 97 PHE A C 1
ATOM 739 O O . PHE A 1 97 ? 1.117 0.865 14.748 1.00 95.00 97 PHE A O 1
ATOM 746 N N . GLU A 1 98 ? 0.679 2.978 15.372 1.00 95.94 98 GLU A N 1
ATOM 747 C CA . GLU A 1 98 ? -0.046 2.640 16.593 1.00 95.94 98 GLU A CA 1
ATOM 748 C C . GLU A 1 98 ? -1.557 2.687 16.308 1.00 95.94 98 GLU A C 1
ATOM 750 O O . GLU A 1 98 ? -2.092 3.775 16.066 1.00 95.94 98 GLU A O 1
ATOM 755 N N . PRO A 1 99 ? -2.247 1.533 16.251 1.00 94.38 99 PRO A N 1
ATOM 756 C CA . PRO A 1 99 ? -3.691 1.507 16.062 1.00 94.38 99 PRO A CA 1
ATOM 757 C C . PRO A 1 99 ? -4.406 2.041 17.307 1.00 94.38 99 PRO A C 1
ATOM 759 O O . PRO A 1 99 ? -4.001 1.783 18.438 1.00 94.38 99 PRO A O 1
ATOM 762 N N . GLN A 1 100 ? -5.510 2.752 17.101 1.00 94.12 100 GLN A N 1
ATOM 763 C CA . GLN A 1 100 ? -6.404 3.140 18.187 1.00 94.12 100 GLN A CA 1
ATOM 764 C C . GLN A 1 100 ? -7.208 1.922 18.641 1.00 94.12 100 GLN A C 1
ATOM 766 O O . GLN A 1 100 ? -7.716 1.153 17.822 1.00 94.12 100 GLN A O 1
ATOM 771 N N . GLU A 1 101 ? -7.343 1.761 19.954 1.00 91.44 101 GLU A N 1
ATOM 772 C CA . GLU A 1 101 ? -8.123 0.674 20.535 1.00 91.44 101 GLU A CA 1
ATOM 773 C C . GLU A 1 101 ? -9.587 0.729 20.067 1.00 91.44 101 GLU A C 1
ATOM 775 O O . GLU A 1 101 ? -10.197 1.796 19.985 1.00 91.44 101 GLU A O 1
ATOM 780 N N . GLY A 1 102 ? -10.151 -0.434 19.731 1.00 92.06 102 GLY A N 1
ATOM 781 C CA . GLY A 1 102 ? -11.541 -0.559 19.286 1.00 92.06 102 GLY A CA 1
ATOM 782 C C . GLY A 1 102 ? -11.813 -0.145 17.834 1.00 92.06 102 GLY A C 1
ATOM 783 O O . GLY A 1 102 ? -12.955 -0.270 17.393 1.00 92.06 102 GLY A O 1
ATOM 784 N N . LYS A 1 103 ? -10.803 0.305 17.076 1.00 95.44 103 LYS A N 1
ATOM 785 C CA . LYS A 1 103 ? -10.922 0.556 15.632 1.00 95.44 103 LYS A CA 1
ATOM 786 C C . LYS A 1 103 ? -10.469 -0.648 14.806 1.00 95.44 103 LYS A C 1
ATOM 788 O O . LYS A 1 103 ? -9.588 -1.397 15.217 1.00 95.44 103 LYS A O 1
ATOM 793 N N . SER A 1 104 ? -11.063 -0.793 13.622 1.00 96.81 104 SER A N 1
ATOM 794 C CA . SER A 1 104 ? -10.634 -1.755 12.604 1.00 96.81 104 SER A CA 1
ATOM 795 C C . SER A 1 104 ? -9.917 -1.047 11.468 1.00 96.81 104 SER A C 1
ATOM 797 O O . SER A 1 104 ? -10.291 0.062 11.073 1.00 96.81 104 SER A O 1
ATOM 799 N N . TYR A 1 105 ? -8.922 -1.726 10.913 1.00 98.19 105 TYR A N 1
ATOM 800 C CA . TYR A 1 105 ? -8.033 -1.165 9.912 1.00 98.19 105 TYR A CA 1
ATOM 801 C C . TYR A 1 105 ? -7.937 -2.062 8.682 1.00 98.19 105 TYR A C 1
ATOM 803 O O . TYR A 1 105 ? -8.056 -3.280 8.765 1.00 98.19 105 TYR A O 1
ATOM 811 N N . THR A 1 106 ? -7.726 -1.451 7.519 1.00 98.69 106 THR A N 1
ATOM 812 C CA . THR A 1 106 ? -7.476 -2.144 6.252 1.00 98.69 106 THR A CA 1
ATOM 813 C C . THR A 1 106 ? -6.137 -1.683 5.672 1.00 98.69 106 THR A C 1
ATOM 815 O O . THR A 1 106 ? -5.987 -0.488 5.397 1.00 98.69 106 THR A O 1
ATOM 818 N N . PRO A 1 107 ? -5.165 -2.587 5.466 1.00 98.75 107 PRO A N 1
ATOM 819 C CA . PRO A 1 107 ? -3.874 -2.247 4.888 1.00 98.75 107 PRO A CA 1
ATOM 820 C C . PRO A 1 107 ? -3.898 -2.311 3.356 1.00 98.75 107 PRO A C 1
ATOM 822 O O . PRO A 1 107 ? -4.551 -3.170 2.755 1.00 98.75 107 PRO A O 1
ATOM 825 N N . TYR A 1 108 ? -3.115 -1.440 2.726 1.00 98.88 108 TYR A N 1
ATOM 826 C CA . TYR A 1 108 ? -2.947 -1.367 1.279 1.00 98.88 108 TYR A CA 1
ATOM 827 C C . TYR A 1 108 ? -1.475 -1.219 0.889 1.00 98.88 108 TYR A C 1
ATOM 829 O O . TYR A 1 108 ? -0.691 -0.576 1.590 1.00 98.88 108 TYR A O 1
ATOM 837 N N . GLY A 1 109 ? -1.116 -1.792 -0.260 1.00 98.75 109 GLY A N 1
ATOM 838 C CA . GLY A 1 109 ? 0.215 -1.717 -0.857 1.00 98.75 109 GLY A CA 1
ATOM 839 C C . GLY A 1 109 ? 0.133 -1.392 -2.344 1.00 98.75 109 GLY A C 1
ATOM 840 O O . GLY A 1 109 ? -0.547 -2.091 -3.092 1.00 98.75 109 GLY A O 1
ATOM 841 N N . LEU A 1 110 ? 0.816 -0.336 -2.786 1.00 98.81 110 LEU A N 1
ATOM 842 C CA . LEU A 1 110 ? 0.881 0.061 -4.194 1.00 98.81 110 LEU A CA 1
ATOM 843 C C . LEU A 1 110 ? 2.207 -0.391 -4.802 1.00 98.81 110 LEU A C 1
ATOM 845 O O . LEU A 1 110 ? 3.251 0.159 -4.463 1.00 98.81 110 LEU A O 1
ATOM 849 N N . CYS A 1 111 ? 2.175 -1.339 -5.736 1.00 98.75 111 CYS A N 1
ATOM 850 C CA . CYS A 1 111 ? 3.330 -1.651 -6.574 1.00 98.75 111 CYS A CA 1
ATOM 851 C C . CYS A 1 111 ? 3.354 -0.727 -7.795 1.00 98.75 111 CYS A C 1
ATOM 853 O O . CYS A 1 111 ? 2.328 -0.550 -8.454 1.00 98.75 111 CYS A O 1
ATOM 855 N N . ASN A 1 112 ? 4.531 -0.201 -8.144 1.00 98.19 112 ASN A N 1
ATOM 856 C CA . ASN A 1 112 ? 4.686 0.690 -9.297 1.00 98.19 112 ASN A CA 1
ATOM 857 C C . ASN A 1 112 ? 4.279 0.027 -10.632 1.00 98.19 112 ASN A C 1
ATOM 859 O O . ASN A 1 112 ? 3.874 0.722 -11.559 1.00 98.19 112 ASN A O 1
ATOM 863 N N . LEU A 1 113 ? 4.366 -1.307 -10.724 1.00 97.88 113 LEU A N 1
ATOM 864 C CA . LEU A 1 113 ? 4.010 -2.076 -11.925 1.00 97.88 113 LEU A CA 1
ATOM 865 C C . LEU A 1 113 ? 2.683 -2.835 -11.805 1.00 97.88 113 LEU A C 1
ATOM 867 O O . LEU A 1 113 ? 1.996 -3.037 -12.806 1.00 97.88 113 LEU A O 1
ATOM 871 N N . HIS A 1 114 ? 2.319 -3.272 -10.598 1.00 98.38 114 HIS A N 1
ATOM 872 C CA . HIS A 1 114 ? 1.210 -4.213 -10.391 1.00 98.38 114 HIS A CA 1
ATOM 873 C C . HIS A 1 114 ? 0.010 -3.612 -9.649 1.00 98.38 114 HIS A C 1
ATOM 875 O O . HIS A 1 114 ? -0.880 -4.347 -9.224 1.00 98.38 114 HIS A O 1
ATOM 881 N N . GLY A 1 115 ? -0.045 -2.285 -9.523 1.00 98.31 115 GLY A N 1
ATOM 882 C CA . GLY A 1 115 ? -1.205 -1.572 -8.994 1.00 98.31 115 GLY A CA 1
ATOM 883 C C . GLY A 1 115 ? -1.400 -1.738 -7.488 1.00 98.31 115 GLY A C 1
ATOM 884 O O . GLY A 1 115 ? -0.464 -2.073 -6.756 1.00 98.31 115 GLY A O 1
ATOM 885 N N . LEU A 1 116 ? -2.614 -1.427 -7.027 1.00 98.81 116 LEU A N 1
ATOM 886 C CA . LEU A 1 116 ? -2.960 -1.391 -5.610 1.00 98.81 116 LEU A CA 1
ATOM 887 C C . LEU A 1 116 ? -3.497 -2.738 -5.134 1.00 98.81 116 LEU A C 1
ATOM 889 O O . LEU A 1 116 ? -4.398 -3.305 -5.747 1.00 98.81 116 LEU A O 1
ATOM 893 N N . TRP A 1 117 ? -2.992 -3.198 -3.996 1.00 98.88 117 TRP A N 1
ATOM 894 C CA . TRP A 1 117 ? -3.410 -4.432 -3.349 1.00 98.88 117 TRP A CA 1
ATOM 895 C C . TRP A 1 117 ? -3.941 -4.157 -1.952 1.00 98.88 117 TRP A C 1
ATOM 897 O O . TRP A 1 117 ? -3.348 -3.384 -1.200 1.00 98.88 117 TRP A O 1
ATOM 907 N N . LYS A 1 118 ? -5.045 -4.817 -1.608 1.00 98.88 118 LYS A N 1
ATOM 908 C CA . LYS A 1 118 ? -5.677 -4.777 -0.290 1.00 98.88 118 LYS A CA 1
ATOM 909 C C . LYS A 1 118 ? -5.354 -6.050 0.492 1.00 98.88 118 LYS A C 1
ATOM 911 O O . LYS A 1 118 ? -5.490 -7.153 -0.041 1.00 98.88 118 LYS A O 1
ATOM 916 N N . GLY A 1 119 ? -4.948 -5.875 1.746 1.00 98.62 119 GLY A N 1
ATOM 917 C CA . GLY A 1 119 ? -4.763 -6.961 2.706 1.00 98.62 119 GLY A CA 1
ATOM 918 C C . GLY A 1 119 ? -5.997 -7.202 3.568 1.00 98.62 119 GLY A C 1
ATOM 919 O O . GLY A 1 119 ? -7.024 -6.532 3.423 1.00 98.62 119 GLY A O 1
ATOM 920 N N . ASP A 1 120 ? -5.877 -8.176 4.463 1.00 98.00 120 ASP A N 1
ATOM 921 C CA . ASP A 1 120 ? -6.943 -8.531 5.395 1.00 98.00 120 ASP A CA 1
ATOM 922 C C . ASP A 1 120 ? -7.134 -7.430 6.450 1.00 98.00 120 ASP A C 1
ATOM 924 O O . ASP A 1 120 ? -6.187 -6.745 6.848 1.00 98.00 120 ASP A O 1
ATOM 928 N N . ASN A 1 121 ? -8.378 -7.254 6.895 1.00 97.06 121 ASN A N 1
ATOM 929 C CA . ASN A 1 121 ? -8.692 -6.315 7.966 1.00 97.06 121 ASN A CA 1
ATOM 930 C C . ASN A 1 121 ? -8.141 -6.830 9.308 1.00 97.06 121 ASN A C 1
ATOM 932 O O . ASN A 1 121 ? -8.144 -8.040 9.546 1.00 97.06 121 ASN A O 1
ATOM 936 N N . PHE A 1 122 ? -7.744 -5.920 10.199 1.00 94.00 122 PHE A N 1
ATOM 937 C CA . PHE A 1 122 ? -7.214 -6.239 11.531 1.00 94.00 122 PHE A CA 1
ATOM 938 C C . PHE A 1 122 ? -7.668 -5.251 12.611 1.00 94.00 122 PHE A C 1
ATOM 940 O O . PHE A 1 122 ? -8.216 -4.177 12.252 1.00 94.00 122 PHE A O 1
#

Foldseek 3Di:
DPDDPPVVQVVVLVQVVDDEAEPVRLDVNPPCRQQFAWDWDQDPVQKIKIFRNHQLADDPDPVPGKAWQKKWKAWPVRGTQDMDGDHSPDPGDMDIDHDDPPIKMKIWIQIPPRGIYIYDID

Secondary structure (DSSP, 8-state):
-----HHHHHHHHHHHTS-EE-SS--GGGTT-HHHHS-EEEE-TTS-EEEEE----B--SSGGG-B-EEEEEEEETTS-EEEEEE--TTSS-EEEEE-PPTT--EEEEEEETTTEEEE--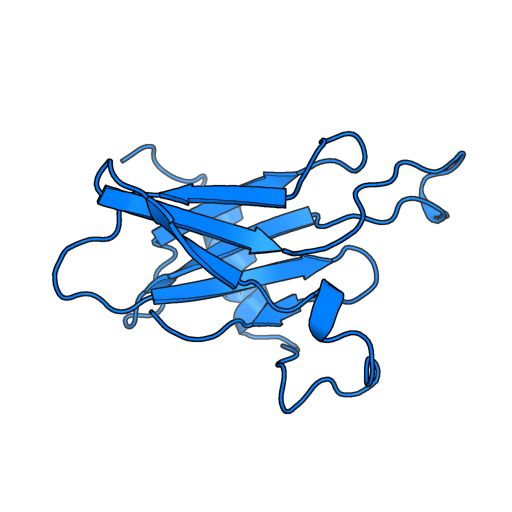--

InterPro domains:
  IPR002742 Desulfoferrodoxin, ferrous iron-binding domain [PF01880] (31-119)
  IPR036073 Desulfoferrodoxin, ferrous iron-binding domain superfamily [G3DSA:2.60.40.730] (6-120)
  IPR036073 Desulfoferrodoxin, ferrous iron-binding domain superfamily [SSF49367] (24-120)
  IPR051233 Desulfoferrodoxin superoxide reductase [PTHR36541] (18-120)

Radius of gyration: 13.97 Å; chains: 1; bounding box: 34×32×38 Å

pLDDT: mean 95.62, std 7.17, range [47.12, 98.88]

Organism: Salpingoeca rosetta (strain ATCC 50818 / BSB-021) (NCBI:txid946362)